Protein AF-A0A1E5K1C9-F1 (afdb_monomer_lite)

Structure (mmCIF, N/CA/C/O backbone):
data_AF-A0A1E5K1C9-F1
#
_entry.id   AF-A0A1E5K1C9-F1
#
loop_
_atom_site.group_PDB
_atom_site.id
_atom_site.type_symbol
_atom_site.label_atom_id
_atom_site.label_alt_id
_atom_site.label_comp_id
_atom_site.label_asym_id
_a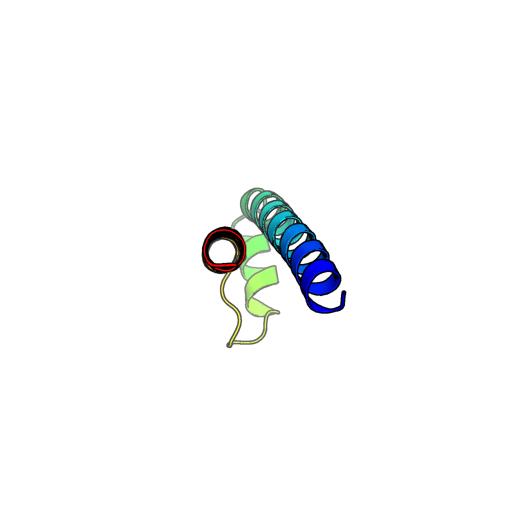tom_site.label_entity_id
_atom_site.label_seq_id
_atom_site.pdbx_PDB_ins_code
_atom_site.Cartn_x
_atom_site.Cartn_y
_atom_site.Cartn_z
_atom_site.occupancy
_atom_site.B_iso_or_equiv
_atom_site.auth_seq_id
_atom_site.auth_comp_id
_atom_site.auth_asym_id
_atom_site.auth_atom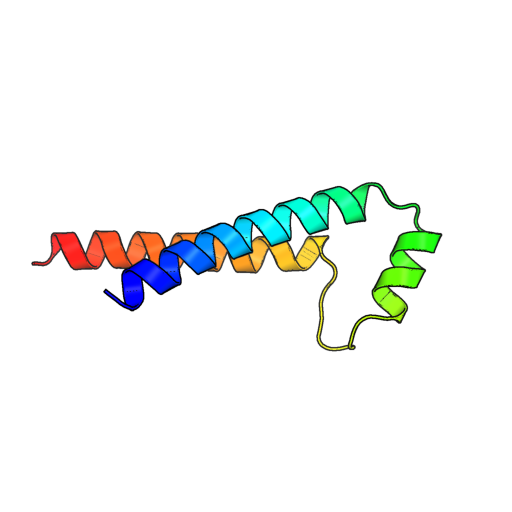_id
_atom_site.pdbx_PDB_model_num
ATOM 1 N N . MET A 1 1 ? 2.192 5.043 -22.863 1.00 75.94 1 MET A N 1
ATOM 2 C CA . MET A 1 1 ? 2.592 3.629 -23.081 1.00 75.94 1 MET A CA 1
ATOM 3 C C . MET A 1 1 ? 2.096 2.881 -21.864 1.00 75.94 1 MET A C 1
ATOM 5 O O . MET A 1 1 ? 2.382 3.360 -20.778 1.00 75.94 1 MET A O 1
ATOM 9 N N . GLU A 1 2 ? 1.434 1.735 -22.023 1.00 90.62 2 GLU A N 1
ATOM 10 C CA . GLU A 1 2 ? 0.776 1.010 -20.915 1.00 90.62 2 GLU A CA 1
ATOM 11 C C . GLU A 1 2 ? 1.688 0.782 -19.695 1.00 90.62 2 GLU A C 1
ATOM 13 O O . GLU A 1 2 ? 1.244 0.885 -18.558 1.00 90.62 2 GLU A O 1
ATOM 18 N N . LEU A 1 3 ? 2.990 0.563 -19.917 1.00 88.81 3 LEU A N 1
ATOM 19 C CA . LEU A 1 3 ? 3.977 0.444 -18.842 1.00 88.81 3 LEU A CA 1
ATOM 20 C C . LEU A 1 3 ? 4.137 1.739 -18.026 1.00 88.81 3 LEU A C 1
ATOM 22 O O . LEU A 1 3 ? 4.142 1.683 -16.803 1.00 88.81 3 LEU A O 1
ATOM 26 N N . GLN A 1 4 ? 4.246 2.900 -18.681 1.00 90.06 4 GLN A N 1
ATOM 27 C CA . GLN A 1 4 ? 4.347 4.203 -18.003 1.00 90.06 4 GLN A CA 1
ATOM 28 C C . GLN A 1 4 ? 3.088 4.511 -17.194 1.00 90.06 4 GLN A C 1
ATOM 30 O O . GLN A 1 4 ? 3.193 5.006 -16.074 1.00 90.06 4 GLN A O 1
ATOM 35 N N . ASP A 1 5 ? 1.922 4.164 -17.740 1.00 93.94 5 ASP A N 1
ATOM 36 C CA . ASP A 1 5 ? 0.642 4.323 -17.053 1.00 93.94 5 ASP A CA 1
ATOM 37 C C . ASP A 1 5 ? 0.585 3.412 -15.813 1.00 93.94 5 ASP A C 1
ATOM 39 O O . ASP A 1 5 ? 0.197 3.852 -14.733 1.00 93.94 5 ASP A O 1
ATOM 43 N N . PHE A 1 6 ? 1.079 2.173 -15.924 1.00 94.88 6 PHE A N 1
ATOM 44 C CA . PHE A 1 6 ? 1.189 1.257 -14.789 1.00 94.88 6 PHE A CA 1
ATOM 45 C C . PHE A 1 6 ? 2.136 1.771 -13.698 1.00 94.88 6 PHE A C 1
ATOM 47 O O . PHE A 1 6 ? 1.794 1.718 -12.523 1.00 94.88 6 PHE A O 1
ATOM 54 N N . ILE A 1 7 ? 3.313 2.290 -14.057 1.00 94.00 7 ILE A N 1
ATOM 55 C CA . ILE A 1 7 ? 4.284 2.827 -13.085 1.00 94.00 7 ILE A CA 1
ATOM 56 C C . ILE A 1 7 ? 3.708 4.035 -12.350 1.00 94.00 7 ILE A C 1
ATOM 58 O O . ILE A 1 7 ? 3.909 4.188 -11.147 1.00 94.00 7 ILE A O 1
ATOM 62 N N . TYR A 1 8 ? 2.970 4.883 -13.063 1.00 94.50 8 TYR A N 1
ATOM 63 C CA . TYR A 1 8 ? 2.281 6.016 -12.465 1.00 94.50 8 TYR A CA 1
ATOM 64 C C . TYR A 1 8 ? 1.239 5.568 -11.429 1.00 94.50 8 TYR A C 1
ATOM 66 O O . TYR A 1 8 ? 1.203 6.107 -10.321 1.00 94.50 8 TYR A O 1
ATOM 74 N N . GLU A 1 9 ? 0.438 4.548 -11.744 1.00 97.50 9 GLU A N 1
ATOM 75 C CA . GLU A 1 9 ? -0.512 3.980 -10.782 1.00 97.50 9 GLU A CA 1
ATOM 76 C C . GLU A 1 9 ? 0.187 3.218 -9.642 1.00 97.50 9 GLU A C 1
ATOM 78 O O . GLU A 1 9 ? -0.256 3.295 -8.498 1.00 97.50 9 GLU A O 1
ATOM 83 N N . LEU A 1 10 ? 1.325 2.563 -9.899 1.00 96.12 10 LEU A N 1
ATOM 84 C CA . LEU A 1 10 ? 2.144 1.930 -8.862 1.00 96.12 10 LEU A CA 1
ATOM 85 C C . LEU A 1 10 ? 2.709 2.964 -7.878 1.00 96.12 10 LEU A C 1
ATOM 87 O O . LEU A 1 10 ? 2.701 2.732 -6.670 1.00 96.12 10 LEU A O 1
ATOM 91 N N . HIS A 1 11 ? 3.140 4.126 -8.369 1.00 96.12 11 HIS A N 1
ATOM 92 C CA . HIS A 1 11 ? 3.601 5.216 -7.514 1.00 96.12 11 HIS A CA 1
ATOM 93 C C . HIS A 1 11 ? 2.481 5.730 -6.603 1.00 96.12 11 HIS A C 1
ATOM 95 O O . HIS A 1 11 ? 2.657 5.799 -5.387 1.00 96.12 11 HIS A O 1
ATOM 101 N N . LYS A 1 12 ? 1.293 5.989 -7.164 1.00 97.25 12 LYS A N 1
ATOM 102 C CA . LYS A 1 12 ? 0.114 6.352 -6.363 1.00 97.25 12 LYS A CA 1
ATOM 103 C C . LYS A 1 12 ? -0.236 5.283 -5.339 1.00 97.25 12 LYS A C 1
ATOM 105 O O . LYS A 1 12 ? -0.612 5.604 -4.216 1.00 97.25 12 LYS A O 1
ATOM 110 N N . TYR A 1 13 ? -0.152 4.013 -5.723 1.00 96.25 13 TYR A N 1
ATOM 111 C CA . TYR A 1 13 ? -0.434 2.912 -4.817 1.00 96.25 13 TYR A CA 1
ATOM 112 C C . TYR A 1 13 ? 0.537 2.906 -3.632 1.00 96.25 13 TYR A C 1
ATOM 114 O O . TYR A 1 13 ? 0.086 2.834 -2.489 1.00 96.25 13 TYR A O 1
ATOM 122 N N . ALA A 1 14 ? 1.840 3.086 -3.874 1.00 94.94 14 ALA A N 1
ATOM 123 C CA . ALA A 1 14 ? 2.838 3.232 -2.815 1.00 94.94 14 ALA A CA 1
ATOM 124 C C . ALA A 1 14 ? 2.494 4.389 -1.859 1.00 94.94 14 ALA A C 1
ATOM 126 O O . ALA A 1 14 ? 2.428 4.179 -0.645 1.00 94.94 14 ALA A O 1
ATOM 127 N N . GLU A 1 15 ? 2.146 5.567 -2.387 1.00 95.25 15 GLU A N 1
ATOM 128 C CA . GLU A 1 15 ? 1.702 6.708 -1.573 1.00 95.25 15 GLU A CA 1
ATOM 129 C C . GLU A 1 15 ? 0.465 6.371 -0.724 1.00 95.25 15 GLU A C 1
ATOM 131 O O . GLU A 1 15 ? 0.416 6.681 0.467 1.00 95.25 15 GLU A O 1
ATOM 136 N N . GLN A 1 16 ? -0.530 5.689 -1.297 1.00 95.50 16 GLN A N 1
ATOM 137 C CA . GLN A 1 16 ? -1.728 5.282 -0.558 1.00 95.50 16 GLN A CA 1
ATOM 138 C C . GLN A 1 16 ? -1.409 4.282 0.556 1.00 95.50 16 GLN A C 1
ATOM 140 O O . GLN A 1 16 ? -1.969 4.393 1.648 1.00 95.50 16 GLN A O 1
ATOM 145 N N . THR A 1 17 ? -0.487 3.338 0.331 1.00 94.62 17 THR A N 1
ATOM 146 C CA . THR A 1 17 ? -0.057 2.417 1.396 1.00 94.62 17 THR A CA 1
ATOM 147 C C . THR A 1 17 ? 0.642 3.149 2.538 1.00 94.62 17 THR A C 1
ATOM 149 O O . THR A 1 17 ? 0.383 2.834 3.700 1.00 94.62 17 THR A O 1
ATOM 152 N N . HIS A 1 18 ? 1.437 4.183 2.236 1.00 94.62 18 HIS A N 1
ATOM 153 C CA . HIS A 1 18 ? 2.032 5.049 3.253 1.00 94.62 18 HIS A CA 1
ATOM 154 C C . HIS A 1 18 ? 0.962 5.802 4.050 1.00 94.62 18 HIS A C 1
ATOM 156 O O . HIS A 1 18 ? 0.980 5.813 5.279 1.00 94.62 18 HIS A O 1
ATOM 162 N N . VAL A 1 19 ? -0.010 6.410 3.363 1.00 96.44 19 VAL A N 1
ATOM 163 C CA . VAL A 1 19 ? -1.115 7.123 4.018 1.00 96.44 19 VAL A CA 1
ATOM 164 C C . VAL A 1 19 ? -1.902 6.179 4.926 1.00 96.44 19 VAL A C 1
ATOM 166 O O . VAL A 1 19 ? -2.206 6.536 6.065 1.00 96.44 19 VAL A O 1
ATOM 169 N N . LEU A 1 20 ? -2.217 4.971 4.454 1.00 96.25 20 LEU A N 1
ATOM 170 C CA . LEU A 1 20 ? -2.958 3.986 5.235 1.00 96.25 20 LEU A CA 1
ATOM 171 C C . LEU A 1 20 ? -2.169 3.525 6.466 1.00 96.25 20 LEU A C 1
ATOM 173 O O . LEU A 1 20 ? -2.745 3.472 7.553 1.00 96.25 20 LEU A O 1
ATOM 177 N N . LYS A 1 21 ? -0.860 3.271 6.325 1.00 96.31 21 LYS A N 1
ATOM 178 C CA . LYS A 1 21 ? 0.054 3.020 7.448 1.00 96.31 21 LYS A CA 1
ATOM 179 C C . LYS A 1 21 ? -0.027 4.147 8.480 1.00 96.31 21 LYS A C 1
ATOM 181 O O . LYS A 1 21 ? -0.312 3.883 9.644 1.00 96.31 21 LYS A O 1
ATOM 186 N N . ASP A 1 22 ? 0.148 5.401 8.070 1.00 96.69 22 ASP A N 1
ATOM 187 C CA . ASP A 1 22 ? 0.160 6.544 8.994 1.00 96.69 22 ASP A CA 1
ATOM 188 C C . ASP A 1 22 ? -1.169 6.733 9.736 1.00 96.69 22 ASP A C 1
ATOM 190 O O . ASP A 1 22 ? -1.203 7.237 10.863 1.00 96.69 22 ASP A O 1
ATOM 194 N N . LYS A 1 23 ? -2.293 6.380 9.102 1.00 97.75 23 LYS A N 1
ATOM 195 C CA . LYS A 1 23 ? -3.601 6.372 9.769 1.00 97.75 23 LYS A CA 1
ATOM 196 C C . LYS A 1 23 ? -3.723 5.198 10.734 1.00 97.75 23 LYS A C 1
ATOM 198 O O . LYS A 1 23 ? -4.201 5.403 11.845 1.00 97.75 23 LYS A O 1
ATOM 203 N N . PHE A 1 24 ? -3.260 4.015 10.338 1.00 97.19 24 PHE A N 1
ATOM 204 C CA . PHE A 1 24 ? -3.275 2.812 11.165 1.00 97.19 24 PHE A CA 1
ATOM 205 C C . PHE A 1 24 ? -2.406 2.954 12.425 1.00 97.19 24 PHE A C 1
ATOM 207 O O . PHE A 1 24 ? -2.822 2.555 13.508 1.00 97.19 24 PHE A O 1
ATOM 214 N N . GLU A 1 25 ? -1.237 3.591 12.331 1.00 96.56 25 GLU A N 1
ATOM 215 C CA . GLU A 1 25 ? -0.345 3.822 13.478 1.00 96.56 25 GLU A CA 1
ATOM 216 C C . GLU A 1 25 ? -0.967 4.696 14.571 1.00 96.56 25 GLU A C 1
ATOM 218 O O . GLU A 1 25 ? -0.641 4.532 15.747 1.00 96.56 25 GLU A O 1
ATOM 223 N N . LYS A 1 26 ? -1.875 5.602 14.193 1.00 97.44 26 LYS A N 1
ATOM 224 C CA . LYS A 1 26 ? -2.559 6.527 15.111 1.00 97.44 26 LYS A CA 1
ATOM 225 C C . LYS A 1 26 ? -3.737 5.897 15.845 1.00 97.44 26 LYS A C 1
ATOM 227 O O . LYS A 1 26 ? -4.255 6.515 16.772 1.00 9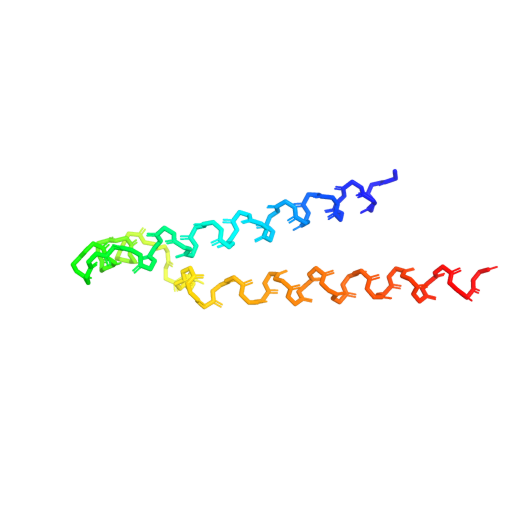7.44 26 LYS A O 1
ATOM 232 N N . LEU A 1 27 ? -4.174 4.715 15.420 1.00 97.81 27 LEU A N 1
ATOM 233 C CA . LEU A 1 27 ? -5.229 3.974 16.094 1.00 97.81 27 LEU A CA 1
ATOM 234 C C . LEU A 1 27 ? -4.748 3.477 17.460 1.00 97.81 27 LEU A C 1
ATOM 236 O O . LEU A 1 27 ? -3.573 3.153 17.653 1.00 97.81 27 LEU A O 1
ATOM 240 N N . SER A 1 28 ? -5.678 3.367 18.402 1.00 98.00 28 SER A N 1
ATOM 241 C CA . SER A 1 28 ? -5.450 2.610 19.631 1.00 98.00 28 SER A CA 1
ATOM 242 C C . SER A 1 28 ? -5.277 1.117 19.330 1.00 98.00 28 SER A C 1
ATOM 244 O O . SER A 1 28 ? -5.699 0.621 18.285 1.00 98.00 28 SER A O 1
ATOM 246 N N . GLU A 1 29 ? -4.700 0.363 20.264 1.00 97.31 29 GLU A N 1
ATOM 247 C CA . GLU A 1 29 ? -4.509 -1.084 20.088 1.00 97.31 29 GLU A CA 1
ATOM 248 C C . GLU A 1 29 ? -5.831 -1.835 19.858 1.00 97.31 29 GLU A C 1
ATOM 250 O O . GLU A 1 29 ? -5.898 -2.727 19.014 1.00 97.31 29 GLU A O 1
ATOM 255 N N . THR A 1 30 ? -6.912 -1.427 20.530 1.00 98.25 30 THR A N 1
ATOM 256 C CA . THR A 1 30 ? -8.248 -2.007 20.327 1.00 98.25 30 THR A CA 1
ATOM 257 C C . THR A 1 30 ? -8.770 -1.756 18.911 1.00 98.25 30 THR A C 1
ATOM 259 O O . THR A 1 30 ? -9.331 -2.653 18.284 1.00 98.25 30 THR A O 1
ATOM 262 N N . GLU A 1 31 ? -8.571 -0.551 18.376 1.00 98.31 31 GLU A N 1
ATOM 263 C CA . GLU A 1 31 ? -8.976 -0.206 17.008 1.00 98.31 31 GLU A CA 1
ATOM 264 C C . GLU A 1 31 ? -8.112 -0.920 15.962 1.00 98.31 31 GLU A C 1
ATOM 266 O O . GLU A 1 31 ? -8.641 -1.396 14.959 1.00 98.31 31 GLU A O 1
ATOM 271 N N . LYS A 1 32 ? -6.802 -1.071 16.204 1.00 97.88 32 LYS A N 1
ATOM 272 C CA . LYS A 1 32 ? -5.923 -1.878 15.341 1.00 97.88 32 LYS A CA 1
ATOM 273 C C . LYS A 1 32 ? -6.397 -3.326 15.272 1.00 97.88 32 LYS A C 1
ATOM 275 O O . LYS A 1 32 ? -6.492 -3.880 14.180 1.00 97.88 32 LYS A O 1
ATOM 280 N N . GLN A 1 33 ? -6.739 -3.924 16.416 1.00 97.00 33 GLN A N 1
ATOM 281 C CA . GLN A 1 33 ? -7.292 -5.280 16.469 1.00 97.00 33 GLN A CA 1
ATOM 282 C C . GLN A 1 33 ? -8.616 -5.382 15.713 1.00 97.00 33 GLN A C 1
ATOM 284 O O . GLN A 1 33 ? -8.796 -6.317 14.941 1.00 97.00 33 GLN A O 1
ATOM 289 N N . LEU A 1 34 ? -9.521 -4.411 15.879 1.00 97.81 34 LEU A N 1
ATOM 290 C CA . LEU A 1 34 ? -10.783 -4.369 15.138 1.00 97.81 34 LEU A CA 1
ATOM 291 C C . LEU A 1 34 ? -10.544 -4.394 13.620 1.00 97.81 34 LEU A C 1
ATOM 293 O O . LEU A 1 34 ? -11.159 -5.191 12.916 1.00 97.81 34 LEU A O 1
ATOM 297 N N . VAL A 1 35 ? -9.644 -3.537 13.129 1.00 96.62 35 VAL A N 1
ATOM 298 C CA . VAL A 1 35 ? -9.315 -3.443 11.700 1.00 96.62 35 VAL A CA 1
ATOM 299 C C . VAL A 1 35 ? -8.698 -4.745 11.192 1.00 96.62 35 VAL A C 1
ATOM 301 O O . VAL A 1 35 ? -9.120 -5.249 10.154 1.00 96.62 35 VAL A O 1
ATOM 304 N N . MET A 1 36 ? -7.736 -5.315 11.923 1.00 96.00 36 MET A N 1
ATOM 305 C CA . MET A 1 36 ? -7.042 -6.527 11.477 1.00 96.00 36 MET A CA 1
ATOM 306 C C . MET A 1 36 ? -7.901 -7.788 11.581 1.00 96.00 36 MET A C 1
ATOM 308 O O . MET A 1 36 ? -7.790 -8.649 10.720 1.00 96.00 36 MET A O 1
ATOM 312 N N . ASN A 1 37 ? -8.813 -7.877 12.552 1.00 96.81 37 ASN A N 1
ATOM 313 C CA . ASN A 1 37 ? -9.764 -8.991 12.651 1.00 96.81 37 ASN A CA 1
ATOM 314 C C . ASN A 1 37 ? -10.787 -9.001 11.503 1.00 96.81 37 ASN A C 1
ATOM 316 O O . ASN A 1 37 ? -11.391 -10.035 11.230 1.00 96.81 37 ASN A O 1
ATOM 320 N N . ALA A 1 38 ? -11.019 -7.852 10.862 1.00 97.12 38 ALA A N 1
ATOM 321 C CA . ALA A 1 38 ? -11.887 -7.737 9.694 1.00 97.12 38 ALA A CA 1
ATOM 322 C C . ALA A 1 38 ? -11.141 -7.954 8.364 1.00 97.12 38 ALA A C 1
ATOM 324 O O . ALA A 1 38 ? -11.782 -8.076 7.317 1.00 97.12 38 ALA A O 1
ATOM 325 N N . ALA A 1 39 ? -9.806 -7.970 8.380 1.00 94.81 39 ALA A N 1
ATOM 326 C CA . ALA A 1 39 ? -9.000 -8.182 7.187 1.00 94.81 39 ALA A CA 1
ATOM 327 C C . ALA A 1 39 ? -8.972 -9.677 6.805 1.00 94.81 39 ALA A C 1
ATOM 329 O O . ALA A 1 39 ? -8.976 -10.533 7.686 1.00 94.81 39 ALA A O 1
ATOM 330 N N . PRO A 1 40 ? -8.912 -10.019 5.504 1.00 95.88 40 PRO A N 1
ATOM 331 C CA . PRO A 1 40 ? -8.610 -11.380 5.072 1.00 95.88 40 PRO A CA 1
ATOM 332 C C . PRO A 1 40 ? -7.277 -11.879 5.644 1.00 95.88 40 PRO A C 1
ATOM 334 O O . PRO A 1 40 ? -6.296 -11.136 5.627 1.00 95.88 40 PRO A O 1
ATOM 337 N N . ASP A 1 41 ? -7.208 -13.158 6.024 1.00 92.56 41 ASP A N 1
ATOM 338 C CA . ASP A 1 41 ? -6.022 -13.785 6.642 1.00 92.56 41 ASP A CA 1
ATOM 339 C C . ASP A 1 41 ? -4.738 -13.676 5.800 1.00 92.56 41 ASP A C 1
ATOM 341 O O . ASP A 1 41 ? -3.624 -13.770 6.311 1.00 92.56 41 ASP A O 1
ATOM 345 N N . SER A 1 42 ? -4.877 -13.492 4.485 1.00 92.00 42 SER A N 1
ATOM 346 C CA . SER A 1 42 ? -3.753 -13.323 3.564 1.00 92.00 42 SER A CA 1
ATOM 347 C C . SER A 1 42 ? -3.119 -11.930 3.609 1.00 92.00 42 SER A C 1
ATOM 349 O O . SER A 1 42 ? -2.055 -11.732 3.022 1.00 92.00 42 SER A O 1
ATOM 351 N N . LEU A 1 43 ? -3.784 -10.943 4.217 1.00 90.38 43 LEU A N 1
ATOM 352 C CA . LEU A 1 43 ? -3.289 -9.573 4.284 1.00 90.38 43 LEU A CA 1
ATOM 353 C C . LEU A 1 43 ? -2.436 -9.359 5.529 1.00 90.38 43 LEU A C 1
ATOM 355 O O . LEU A 1 43 ? -2.791 -9.745 6.640 1.00 90.38 43 LEU A O 1
ATOM 359 N N . LYS A 1 44 ? -1.313 -8.672 5.329 1.00 90.44 44 LYS A N 1
ATOM 360 C CA . LYS A 1 44 ? -0.482 -8.173 6.423 1.00 90.44 44 LYS A CA 1
ATOM 361 C C . LYS A 1 44 ? -1.012 -6.839 6.933 1.00 90.44 44 LYS A C 1
ATOM 363 O O . LYS A 1 44 ? -1.806 -6.173 6.266 1.00 90.44 44 LYS A O 1
ATOM 368 N N . THR A 1 45 ? -0.533 -6.426 8.101 1.00 92.44 45 THR A N 1
ATOM 369 C CA . THR A 1 45 ? -0.872 -5.107 8.642 1.00 92.44 45 THR A CA 1
ATOM 370 C C . THR A 1 45 ? -0.383 -3.990 7.708 1.00 92.44 45 THR A C 1
ATOM 372 O O . THR A 1 45 ? 0.632 -4.165 7.027 1.00 92.44 45 THR A O 1
ATOM 375 N N . PRO A 1 46 ? -1.026 -2.806 7.696 1.00 93.25 46 PRO A N 1
ATOM 376 C CA . PRO A 1 46 ? -0.525 -1.656 6.938 1.00 93.25 46 PRO A CA 1
ATOM 377 C C . PRO A 1 46 ? 0.946 -1.307 7.236 1.00 93.25 46 PRO A C 1
ATOM 379 O O . PRO A 1 46 ? 1.673 -0.887 6.337 1.00 93.25 46 PRO A O 1
ATOM 382 N N . ASN A 1 47 ? 1.414 -1.560 8.464 1.00 89.81 47 ASN A N 1
ATOM 383 C CA . ASN A 1 47 ? 2.808 -1.356 8.875 1.00 89.81 47 ASN A CA 1
ATOM 384 C C . ASN A 1 47 ? 3.791 -2.314 8.194 1.00 89.81 47 ASN A C 1
ATOM 386 O O . ASN A 1 47 ? 4.934 -1.948 7.942 1.00 89.81 47 ASN A O 1
ATOM 390 N N . GLU A 1 48 ? 3.364 -3.537 7.903 1.00 89.88 48 GLU A N 1
ATOM 391 C CA . GLU A 1 48 ? 4.190 -4.535 7.221 1.00 89.88 48 GLU A CA 1
ATOM 392 C C . GLU A 1 48 ? 4.046 -4.460 5.701 1.00 89.88 48 GLU A C 1
ATOM 394 O O . GLU A 1 48 ? 4.943 -4.871 4.969 1.00 89.88 48 GLU A O 1
ATOM 399 N N . TYR A 1 49 ? 2.903 -3.971 5.221 1.00 87.81 49 TYR A N 1
ATOM 400 C CA . TYR A 1 49 ? 2.553 -4.004 3.809 1.00 87.81 49 TYR A CA 1
ATOM 401 C C . TYR A 1 49 ? 3.100 -2.813 3.010 1.00 87.81 49 TYR A C 1
ATOM 403 O O . TYR A 1 49 ? 3.346 -2.958 1.815 1.00 87.81 49 TYR A O 1
ATOM 411 N N . PHE A 1 50 ? 3.349 -1.657 3.640 1.00 90.12 50 PHE A N 1
ATOM 412 C CA . PHE A 1 50 ? 3.871 -0.489 2.916 1.00 90.12 50 PHE A CA 1
ATOM 413 C C . PHE A 1 50 ? 5.267 -0.743 2.312 1.00 90.12 50 PHE A C 1
ATOM 415 O O . PHE A 1 50 ? 5.533 -0.338 1.183 1.00 90.12 50 PHE A O 1
ATOM 422 N N . HIS A 1 51 ? 6.155 -1.434 3.038 1.00 89.81 51 HIS A N 1
ATOM 423 C CA . HIS A 1 51 ? 7.556 -1.585 2.637 1.00 89.81 51 HIS A CA 1
ATOM 424 C C . HIS A 1 51 ? 7.724 -2.403 1.341 1.00 89.81 51 HIS A C 1
ATOM 426 O O . HIS A 1 51 ? 8.363 -1.894 0.421 1.00 89.81 51 HIS A O 1
ATOM 432 N N . PRO A 1 52 ? 7.080 -3.581 1.182 1.00 93.56 52 PRO A N 1
ATOM 433 C CA . PRO A 1 52 ? 7.106 -4.318 -0.083 1.00 93.56 52 PRO A CA 1
ATOM 434 C C . PRO A 1 52 ? 6.601 -3.523 -1.295 1.00 93.56 52 PRO A C 1
ATOM 436 O O . PRO A 1 52 ? 7.070 -3.737 -2.409 1.00 93.56 52 PRO A O 1
ATOM 439 N N . VAL A 1 53 ? 5.634 -2.616 -1.107 1.00 93.94 53 VAL A N 1
ATOM 440 C CA . VAL A 1 53 ? 5.086 -1.812 -2.213 1.00 93.94 53 VAL A CA 1
ATOM 441 C C . VAL A 1 53 ? 6.067 -0.721 -2.646 1.00 93.94 53 VAL A C 1
ATOM 443 O O . VAL A 1 53 ? 6.235 -0.503 -3.846 1.00 93.94 53 VAL A O 1
ATOM 446 N N . TYR A 1 54 ? 6.759 -0.084 -1.698 1.00 92.81 54 TYR A N 1
ATOM 447 C CA . TYR A 1 54 ? 7.850 0.842 -2.016 1.00 92.81 54 TYR A CA 1
ATOM 448 C C . TYR A 1 54 ? 9.019 0.135 -2.702 1.00 92.81 54 TYR A C 1
ATOM 450 O O . TYR A 1 54 ? 9.482 0.605 -3.737 1.00 92.81 54 TYR A O 1
ATOM 458 N N . GLU A 1 55 ? 9.440 -1.022 -2.191 1.00 95.31 55 GLU A N 1
ATOM 459 C CA . GLU A 1 55 ? 10.510 -1.818 -2.802 1.00 95.31 55 GLU A CA 1
ATOM 460 C C . GLU A 1 55 ? 10.148 -2.235 -4.239 1.00 95.31 55 GLU A C 1
ATOM 462 O O . GLU A 1 55 ? 10.975 -2.179 -5.149 1.00 95.31 55 GLU A O 1
ATOM 467 N N . TRP A 1 56 ? 8.884 -2.593 -4.488 1.00 95.81 56 TRP A N 1
ATOM 468 C CA . TRP A 1 56 ? 8.413 -2.885 -5.840 1.00 95.81 56 TRP A CA 1
ATOM 469 C C . TRP A 1 56 ? 8.508 -1.665 -6.768 1.00 95.81 56 TRP A C 1
ATOM 471 O O . TRP A 1 56 ? 8.972 -1.796 -7.907 1.00 95.81 56 TRP A O 1
ATOM 481 N N . LEU A 1 57 ? 8.107 -0.482 -6.297 1.00 94.44 57 LEU A N 1
ATOM 482 C CA . LEU A 1 57 ? 8.230 0.757 -7.064 1.00 94.44 57 LEU A CA 1
ATOM 483 C C . LEU A 1 57 ? 9.696 1.089 -7.379 1.00 94.44 57 LEU A C 1
ATOM 485 O O . LEU A 1 57 ? 10.006 1.404 -8.530 1.00 94.44 57 LEU A O 1
ATOM 489 N N . GLU A 1 58 ? 10.586 1.002 -6.388 1.00 94.06 58 GLU A N 1
ATOM 490 C CA . GLU A 1 58 ? 12.021 1.273 -6.543 1.00 94.06 58 GLU A CA 1
ATOM 491 C C . GLU A 1 58 ? 12.648 0.333 -7.572 1.00 94.06 58 GLU A C 1
ATOM 493 O O . GLU A 1 58 ? 13.195 0.798 -8.574 1.00 94.06 58 GLU A O 1
ATOM 498 N N . ASN A 1 59 ? 12.455 -0.977 -7.403 1.00 95.56 59 ASN A N 1
ATOM 499 C CA . ASN A 1 59 ? 12.968 -1.991 -8.322 1.00 95.56 59 ASN A CA 1
ATOM 500 C C . ASN A 1 59 ? 12.441 -1.788 -9.748 1.00 95.56 59 ASN A C 1
ATOM 502 O O . ASN A 1 59 ? 13.187 -1.892 -10.720 1.00 95.56 59 ASN A O 1
ATOM 506 N N . THR A 1 60 ? 11.153 -1.469 -9.899 1.00 92.88 60 THR A N 1
ATOM 507 C CA . THR A 1 60 ? 10.561 -1.216 -11.222 1.00 92.88 60 THR A CA 1
ATOM 508 C C . THR A 1 60 ? 11.175 0.027 -11.869 1.00 92.88 60 THR A C 1
ATOM 510 O O . THR A 1 60 ? 11.488 0.017 -13.061 1.00 92.88 60 THR A O 1
ATOM 513 N N . THR A 1 61 ? 11.391 1.082 -11.082 1.00 89.44 61 THR A N 1
ATOM 514 C CA . THR A 1 61 ? 11.980 2.347 -11.539 1.00 89.44 61 THR A CA 1
ATOM 515 C C . THR A 1 61 ? 13.440 2.167 -11.957 1.00 89.44 61 THR A C 1
ATOM 517 O O . THR A 1 61 ? 13.826 2.586 -13.049 1.00 89.44 61 THR A O 1
ATOM 520 N N . GLU A 1 62 ? 14.243 1.468 -11.154 1.00 90.69 62 GLU A N 1
ATOM 521 C CA . GLU A 1 62 ? 15.647 1.168 -11.458 1.00 90.69 62 GLU A CA 1
ATOM 522 C C . GLU A 1 62 ? 15.799 0.339 -12.742 1.00 90.69 62 GLU A C 1
ATOM 524 O O . GLU A 1 62 ? 16.638 0.639 -13.603 1.00 90.69 62 GLU A O 1
ATOM 529 N N . GLN A 1 63 ? 14.941 -0.668 -12.919 1.00 89.12 63 GLN A N 1
ATOM 530 C CA . GLN A 1 63 ? 14.943 -1.492 -14.123 1.00 89.12 63 GLN A CA 1
ATOM 531 C C . GLN A 1 63 ? 14.647 -0.652 -15.370 1.00 89.12 63 GLN A C 1
ATOM 533 O O . GLN A 1 63 ? 15.317 -0.822 -16.387 1.00 89.12 63 GLN A O 1
ATOM 538 N N . LEU A 1 64 ? 13.712 0.300 -15.315 1.00 86.38 64 LEU A N 1
ATOM 539 C CA . LEU A 1 64 ? 13.420 1.182 -16.454 1.00 86.38 64 LEU A CA 1
ATOM 540 C C . LEU A 1 64 ? 14.601 2.067 -16.832 1.00 86.38 64 LEU A C 1
ATOM 542 O O . LEU A 1 64 ? 14.906 2.190 -18.018 1.00 86.38 64 LEU A O 1
ATOM 546 N N . HIS A 1 65 ? 15.266 2.666 -15.842 1.00 80.19 65 HIS A N 1
ATOM 547 C CA . HIS A 1 65 ? 16.440 3.501 -16.086 1.00 80.19 65 HIS A CA 1
ATOM 548 C C . HIS A 1 65 ? 17.569 2.687 -16.726 1.00 80.19 65 HIS A C 1
ATOM 550 O O . HIS A 1 65 ? 18.174 3.124 -17.704 1.00 80.19 65 HIS A O 1
ATOM 556 N N . THR A 1 66 ? 17.791 1.463 -16.248 1.00 78.19 66 THR A N 1
ATOM 557 C CA . THR A 1 66 ? 18.771 0.540 -16.834 1.00 78.19 66 THR A CA 1
ATOM 558 C C . THR A 1 66 ? 18.411 0.157 -18.274 1.00 78.19 66 THR A C 1
ATOM 560 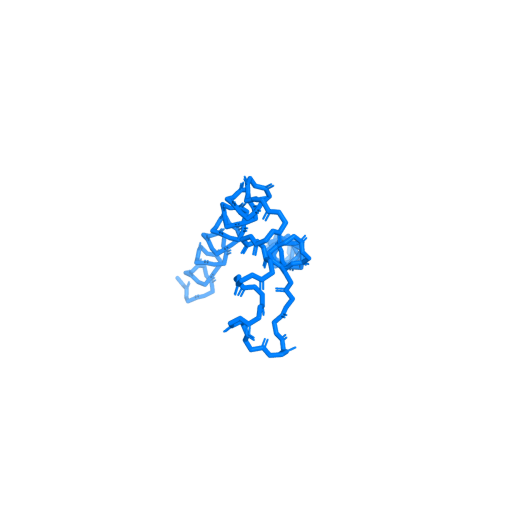O O . THR A 1 66 ? 19.272 0.189 -19.150 1.00 78.19 66 THR A O 1
ATOM 563 N N . HIS A 1 67 ? 17.138 -0.130 -18.565 1.00 68.56 67 HIS A N 1
ATOM 564 C CA . HIS A 1 67 ? 16.679 -0.468 -19.921 1.00 68.56 6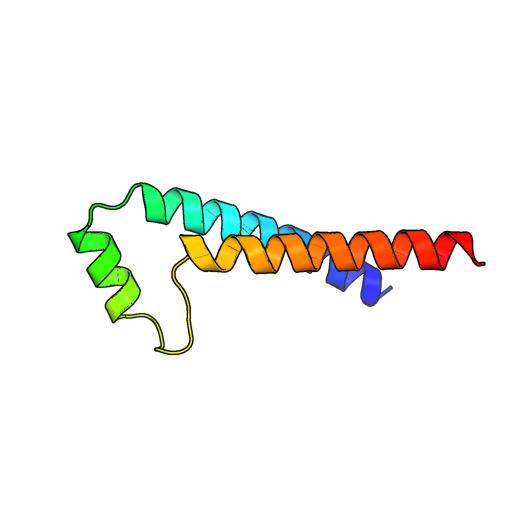7 HIS A CA 1
ATOM 565 C C . HIS A 1 67 ? 16.756 0.708 -20.909 1.00 68.56 67 HIS A C 1
ATOM 567 O O . HIS A 1 67 ? 16.903 0.483 -22.110 1.00 68.56 67 HIS A O 1
ATOM 573 N N . GLN A 1 68 ? 16.651 1.951 -20.433 1.00 61.78 68 GLN A N 1
ATOM 574 C CA . GLN A 1 68 ? 16.803 3.151 -21.262 1.00 61.78 68 GLN A CA 1
ATOM 575 C C . GLN A 1 68 ? 18.270 3.478 -21.573 1.00 61.78 68 GLN A C 1
ATOM 577 O O . GLN A 1 68 ? 18.536 4.045 -22.624 1.00 61.78 68 GLN A O 1
ATOM 582 N N . ASN A 1 69 ? 19.214 3.078 -20.715 1.00 58.00 69 ASN A N 1
ATOM 583 C CA . ASN A 1 69 ? 20.653 3.309 -20.905 1.00 58.00 69 ASN A CA 1
ATOM 584 C C . ASN A 1 69 ? 21.344 2.286 -21.830 1.00 58.00 69 ASN A C 1
ATOM 586 O O . ASN A 1 69 ? 22.519 2.448 -22.150 1.00 58.00 69 ASN A O 1
ATOM 590 N N . ILE A 1 70 ? 20.643 1.217 -22.227 1.00 53.94 70 ILE A N 1
ATOM 591 C CA . ILE A 1 70 ? 21.163 0.142 -23.098 1.00 53.94 70 ILE A CA 1
ATOM 592 C C . ILE A 1 70 ? 20.603 0.261 -24.538 1.00 53.94 70 ILE A C 1
ATOM 594 O O . ILE A 1 70 ? 20.968 -0.520 -25.416 1.00 53.94 70 ILE A O 1
ATOM 598 N N . LYS A 1 71 ? 19.738 1.248 -24.807 1.00 46.72 71 LYS A N 1
ATOM 599 C CA . LYS A 1 71 ? 19.242 1.586 -26.153 1.00 46.72 71 LYS A CA 1
ATOM 600 C C . LYS A 1 71 ? 19.907 2.844 -26.689 1.00 46.72 71 LYS A C 1
ATOM 602 O O . LYS A 1 71 ? 20.116 2.878 -27.920 1.00 46.72 71 LYS A O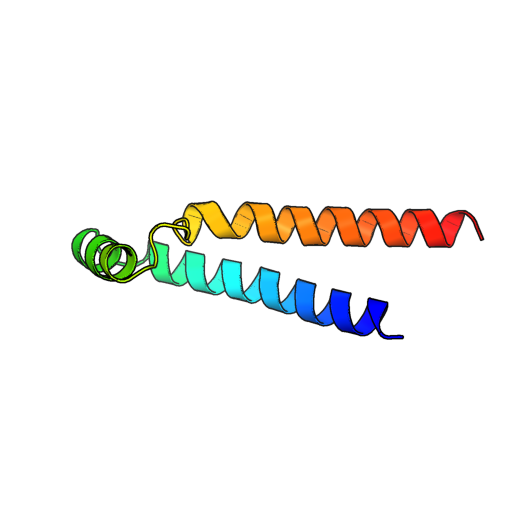 1
#

Secondary structure (DSSP, 8-state):
-HHHHHHHHHHHHHHHHHHHHHHHHTS-HHHHHHHHHTS-TTPPPHHHHHHHHHHHHHHHHHHHHHHHTT-

pLDDT: mean 91.06, std 10.31, range [46.72, 98.31]

Sequence (71 aa):
MELQDFIYELHKYAEQTHVLKDKFEKLSETEKQLVMNAAPDSLKTPNEYFHPVYEWLENTTEQLHTHQNIK

Radius of gyration: 15.78 Å; chains: 1; bounding box: 33×21×46 Å

Foldseek 3Di:
DVLVVVLVVLVVVLVVLVVQLVVLVPDDPVVVCVVVVPDPPPDDRSVVPSVVSVVVSVVSVVVVVVVVVVD